Protein AF-A0A0B4H1I1-F1 (afdb_monomer)

Secondary structure (DSSP, 8-state):
-----------------------------TTTTS---PPPEEE--TT-TTSGGGG--HHHHHHHHHHTT-SEEEE-SS-EEEESS--

Solvent-accessible surface area (backbone atoms only — not comparable to full-atom values): 5707 Å² total; per-residue (Å²): 141,88,82,88,83,88,86,78,90,79,86,72,86,76,88,76,90,71,92,73,77,78,87,68,74,80,68,75,68,78,66,83,76,70,76,73,85,66,74,69,47,75,43,57,48,90,94,27,76,75,27,54,21,2,61,42,54,74,66,56,36,44,54,51,21,46,75,74,70,25,81,29,60,50,69,42,63,36,24,21,33,26,27,74,68,94,120

Structure (mmCIF, N/CA/C/O backbone):
data_AF-A0A0B4H1I1-F1
#
_entry.id   AF-A0A0B4H1I1-F1
#
loop_
_atom_site.group_PDB
_atom_site.id
_atom_site.type_symbol
_atom_site.label_atom_id
_atom_site.label_alt_id
_atom_site.label_comp_id
_atom_site.label_asym_id
_atom_site.label_entity_id
_atom_site.label_seq_id
_atom_site.pdbx_PDB_ins_code
_atom_site.Cartn_x
_atom_site.Cartn_y
_atom_site.Cartn_z
_atom_site.occupancy
_atom_site.B_iso_or_equiv
_atom_site.auth_seq_id
_atom_site.auth_comp_id
_atom_site.auth_asym_id
_atom_site.auth_atom_id
_atom_site.pdbx_PDB_model_num
ATOM 1 N N . MET A 1 1 ? 41.399 35.999 10.019 1.00 42.62 1 MET A N 1
ATOM 2 C CA . MET A 1 1 ? 40.076 35.483 9.601 1.00 42.62 1 MET A CA 1
ATOM 3 C C . MET A 1 1 ? 39.082 36.631 9.676 1.00 42.62 1 MET A C 1
ATOM 5 O O . MET A 1 1 ? 39.059 37.326 10.681 1.00 42.62 1 MET A O 1
ATOM 9 N N . LYS A 1 2 ? 38.351 36.886 8.589 1.00 43.03 2 LYS A N 1
ATOM 10 C CA . LYS A 1 2 ? 37.324 37.927 8.457 1.00 43.03 2 LYS A CA 1
ATOM 11 C C . LYS A 1 2 ? 35.981 37.203 8.399 1.00 43.03 2 LYS A C 1
ATOM 13 O O . LYS A 1 2 ? 35.887 36.257 7.623 1.00 43.03 2 LYS A O 1
ATOM 18 N N . THR A 1 3 ? 35.013 37.589 9.231 1.00 49.25 3 THR A N 1
ATOM 19 C CA . THR A 1 3 ? 33.632 37.978 8.861 1.00 49.25 3 THR A CA 1
ATOM 20 C C . THR A 1 3 ? 32.836 38.216 10.146 1.00 49.25 3 THR A C 1
ATOM 22 O O . THR A 1 3 ? 32.483 37.292 10.870 1.00 49.25 3 THR A O 1
ATOM 25 N N . THR A 1 4 ? 32.591 39.494 10.414 1.00 56.12 4 THR A N 1
ATOM 26 C CA . THR A 1 4 ? 31.578 40.006 11.336 1.00 56.12 4 THR A CA 1
ATOM 27 C C . THR A 1 4 ? 30.196 39.776 10.734 1.00 56.12 4 THR A C 1
ATOM 29 O O . THR A 1 4 ? 29.993 40.149 9.582 1.00 56.12 4 THR A O 1
ATOM 32 N N . LEU A 1 5 ? 29.237 39.288 11.522 1.00 51.31 5 LEU A N 1
ATOM 33 C CA . LEU A 1 5 ? 27.833 39.659 11.350 1.00 51.31 5 LEU A CA 1
ATOM 34 C C . LEU A 1 5 ? 27.162 39.759 12.727 1.00 51.31 5 LEU A C 1
ATOM 36 O O . LEU A 1 5 ? 27.011 38.775 13.446 1.00 51.31 5 LEU A O 1
ATOM 40 N N . VAL A 1 6 ? 26.828 40.994 13.092 1.00 56.34 6 VAL A N 1
ATOM 41 C CA . VAL A 1 6 ? 25.959 41.376 14.210 1.00 56.34 6 VAL A CA 1
ATOM 42 C C . VAL A 1 6 ? 24.532 41.444 13.664 1.00 56.34 6 VAL A C 1
ATOM 44 O O . VAL A 1 6 ? 24.377 41.870 12.524 1.00 56.34 6 VAL A O 1
ATOM 47 N N . LEU A 1 7 ? 23.540 41.077 14.484 1.00 50.91 7 LEU A N 1
ATOM 48 C CA . LEU A 1 7 ? 22.124 41.514 14.530 1.00 50.91 7 LEU A CA 1
ATOM 49 C C . LEU A 1 7 ? 21.233 40.285 14.800 1.00 50.91 7 LEU A C 1
ATOM 51 O O . LEU A 1 7 ? 21.268 39.322 14.052 1.00 50.91 7 LEU A O 1
ATOM 55 N N . GLY A 1 8 ? 20.382 40.244 15.817 1.00 52.59 8 GLY A N 1
ATOM 56 C CA . GLY A 1 8 ? 20.016 41.277 16.769 1.00 52.59 8 GLY A CA 1
ATOM 57 C C . GLY A 1 8 ? 19.126 40.668 17.849 1.00 52.59 8 GLY A C 1
ATOM 58 O O . GLY A 1 8 ? 18.246 39.855 17.568 1.00 52.59 8 GLY A O 1
ATOM 59 N N . LEU A 1 9 ? 19.385 41.071 19.091 1.00 54.12 9 LEU A N 1
ATOM 60 C CA .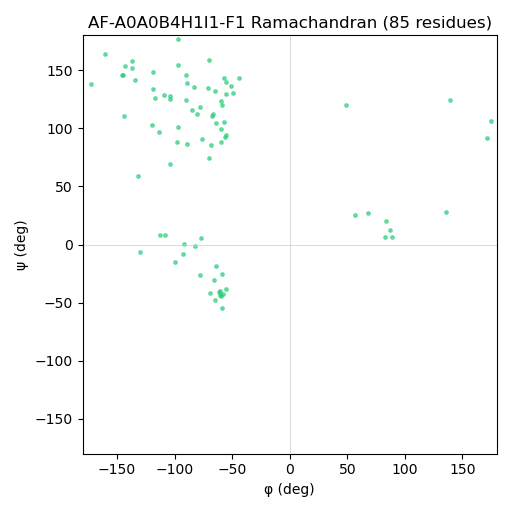 LEU A 1 9 ? 18.457 40.917 20.198 1.00 54.12 9 LEU A CA 1
ATOM 61 C C . LEU A 1 9 ? 17.257 41.827 19.926 1.00 54.12 9 LEU A C 1
ATOM 63 O O . LEU A 1 9 ? 17.372 43.045 20.039 1.00 54.12 9 LEU A O 1
ATOM 67 N N . PHE A 1 10 ? 16.102 41.240 19.636 1.00 54.03 10 PHE A N 1
ATOM 68 C CA . PHE A 1 10 ? 14.821 41.901 19.864 1.00 54.03 10 PHE A CA 1
ATOM 69 C C . PHE A 1 10 ? 14.188 41.297 21.117 1.00 54.03 10 PHE A C 1
ATOM 71 O O . PHE A 1 10 ? 13.190 40.585 21.068 1.00 54.03 10 PHE A O 1
ATOM 78 N N . THR A 1 11 ? 14.792 41.586 22.270 1.00 59.94 11 THR A N 1
ATOM 79 C CA . THR A 1 11 ? 14.114 41.551 23.572 1.00 59.94 11 THR A CA 1
ATOM 80 C C . THR A 1 11 ? 13.128 42.717 23.626 1.00 59.94 11 THR A C 1
ATOM 82 O O . THR A 1 11 ? 13.380 43.749 24.240 1.00 59.94 11 THR A O 1
ATOM 85 N N . GLY A 1 12 ? 12.019 42.569 22.903 1.00 49.38 12 GLY A N 1
ATOM 86 C CA . GLY A 1 12 ? 10.848 43.426 23.012 1.00 49.38 12 GLY A CA 1
ATOM 87 C C . GLY A 1 12 ? 9.914 42.856 24.067 1.00 49.38 12 GLY A C 1
ATOM 88 O O . GLY A 1 12 ? 9.027 42.067 23.755 1.00 49.38 12 GLY A O 1
ATOM 89 N N . SER A 1 13 ? 10.139 43.228 25.323 1.00 55.28 13 SER A N 1
ATOM 90 C CA . SER A 1 13 ? 9.209 42.970 26.417 1.00 55.28 13 SER A CA 1
ATOM 91 C C . SER A 1 13 ? 7.905 43.725 26.158 1.00 55.28 13 SER A C 1
ATOM 93 O O . SER A 1 13 ? 7.847 44.934 26.369 1.00 55.28 13 SER A O 1
ATOM 95 N N . ILE A 1 14 ? 6.848 43.027 25.741 1.00 59.22 14 ILE A N 1
ATOM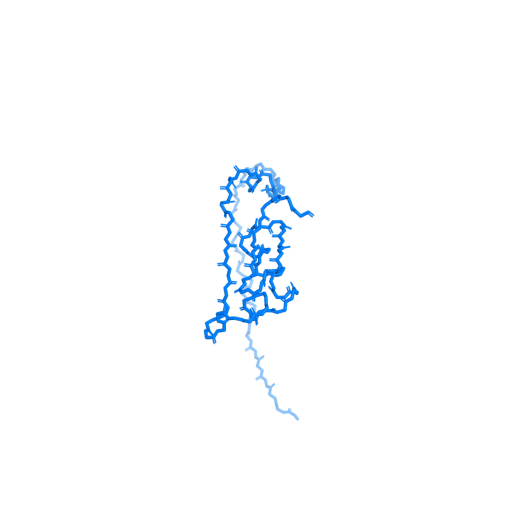 96 C CA . ILE A 1 14 ? 5.479 43.515 25.926 1.00 59.22 14 ILE A CA 1
ATOM 97 C C . ILE A 1 14 ? 4.789 42.568 26.898 1.00 59.22 14 ILE A C 1
ATOM 99 O O . ILE A 1 14 ? 4.318 41.487 26.554 1.00 59.22 14 ILE A O 1
ATOM 103 N N . LEU A 1 15 ? 4.795 43.005 28.153 1.00 50.62 15 LEU A N 1
ATOM 104 C CA . LEU A 1 15 ? 4.044 42.430 29.250 1.00 50.62 15 LEU A CA 1
ATOM 105 C C . LEU A 1 15 ? 2.580 42.866 29.087 1.00 50.62 15 LEU A C 1
ATOM 107 O O . LEU A 1 15 ? 2.186 43.927 29.564 1.00 50.62 15 LEU A O 1
ATOM 111 N N . ALA A 1 16 ? 1.783 42.071 28.377 1.00 44.16 16 ALA A N 1
ATOM 112 C CA . ALA A 1 16 ? 0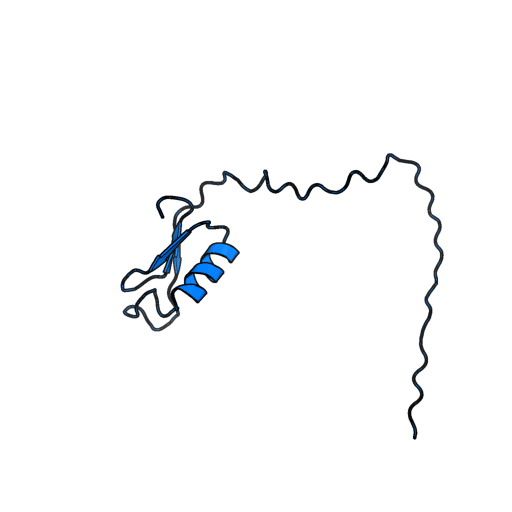.330 42.189 28.401 1.00 44.16 16 ALA A CA 1
ATOM 113 C C . ALA A 1 16 ? -0.213 41.164 29.401 1.00 44.16 16 ALA A C 1
ATOM 115 O O . ALA A 1 16 ? -0.273 39.966 29.131 1.00 44.16 16 ALA A O 1
ATOM 116 N N . ALA A 1 17 ? -0.557 41.650 30.592 1.00 49.91 17 ALA A N 1
ATOM 117 C CA . ALA A 1 17 ? -1.289 40.888 31.585 1.00 49.91 17 ALA A CA 1
ATOM 118 C C . ALA A 1 17 ? -2.706 40.608 31.064 1.00 49.91 17 ALA A C 1
ATOM 120 O O . ALA A 1 17 ? -3.520 41.522 30.958 1.00 49.91 17 ALA A O 1
ATOM 121 N N . THR A 1 18 ? -3.013 39.344 30.781 1.00 50.94 18 THR A N 1
ATOM 122 C CA . THR A 1 18 ? -4.394 38.856 30.753 1.00 50.94 18 THR A CA 1
ATOM 123 C C . THR A 1 18 ? -4.511 37.763 31.802 1.00 50.94 18 THR A C 1
ATOM 125 O O . THR A 1 18 ? -4.029 36.645 31.629 1.00 50.94 18 THR A O 1
ATOM 128 N N . THR A 1 19 ? -5.105 38.114 32.936 1.00 49.75 19 THR A N 1
ATOM 129 C CA . THR A 1 19 ? -5.621 37.158 33.911 1.00 49.75 19 THR A CA 1
ATOM 130 C C . THR A 1 19 ? -6.668 36.287 33.226 1.00 49.75 19 THR A C 1
ATOM 132 O O . THR A 1 1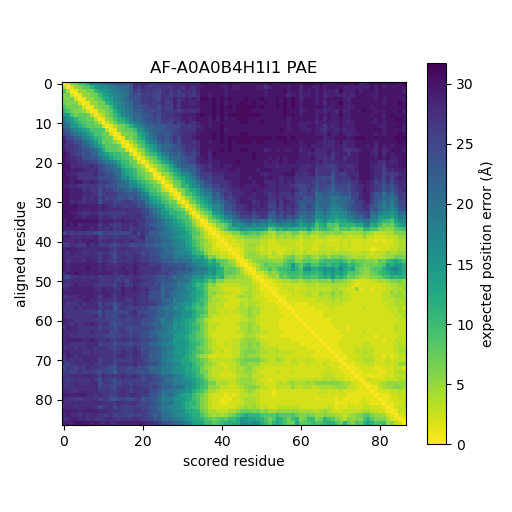9 ? -7.664 36.810 32.731 1.00 49.75 19 THR A O 1
ATOM 135 N N . GLY A 1 20 ? -6.451 34.979 33.196 1.00 41.59 20 GLY A N 1
ATOM 136 C CA . GLY A 1 20 ? -7.408 34.038 32.630 1.00 41.59 20 GLY A CA 1
ATOM 137 C C . GLY A 1 20 ? -6.792 32.656 32.554 1.00 41.59 20 GLY A C 1
ATOM 138 O O . GLY A 1 20 ? -6.087 32.370 31.603 1.00 41.59 20 GLY A O 1
ATOM 139 N N . GLU A 1 21 ? -7.016 31.886 33.618 1.00 45.03 21 GLU A N 1
ATOM 140 C CA . GLU A 1 21 ? -7.141 30.424 33.668 1.00 45.03 21 GLU A CA 1
ATOM 141 C C . GLU A 1 21 ? -6.057 29.591 32.961 1.00 45.03 21 GLU A C 1
ATOM 143 O O . GLU A 1 21 ? -5.823 29.672 31.761 1.00 45.03 21 GLU A O 1
ATOM 148 N N . GLY A 1 22 ? -5.379 28.763 33.763 1.00 41.66 22 GLY A N 1
ATOM 149 C CA . GLY A 1 22 ? -4.166 28.045 33.398 1.00 41.66 22 GLY A CA 1
ATOM 150 C C . GLY A 1 22 ? -4.201 27.396 32.019 1.00 41.66 22 GLY A C 1
ATOM 151 O O . GLY A 1 22 ? -5.212 26.846 31.586 1.00 41.66 22 GLY A O 1
ATOM 152 N N . VAL A 1 23 ? -3.046 27.431 31.356 1.00 45.75 23 VAL A N 1
ATOM 153 C CA . VAL A 1 23 ? -2.798 26.736 30.097 1.00 45.75 23 VAL A CA 1
ATOM 154 C C . VAL A 1 23 ? -3.005 25.242 30.345 1.00 45.75 23 VAL A C 1
ATOM 156 O O . VAL A 1 23 ? -2.086 24.515 30.720 1.00 45.75 23 VAL A O 1
ATOM 159 N N . LYS A 1 24 ? -4.242 24.766 30.184 1.00 48.00 24 LYS A N 1
ATOM 160 C CA . LYS A 1 24 ? -4.501 23.349 29.993 1.00 48.00 24 LYS A CA 1
ATOM 161 C C . LYS A 1 24 ? -3.715 23.013 28.729 1.00 48.00 24 LYS A C 1
ATOM 163 O O . LYS A 1 24 ? -3.914 23.702 27.723 1.00 48.00 24 LYS A O 1
ATOM 168 N N . PRO A 1 25 ? -2.786 22.042 28.760 1.00 47.44 25 PRO A N 1
ATOM 169 C CA . PRO A 1 25 ? -2.127 21.623 27.538 1.00 47.44 25 PRO A CA 1
ATOM 170 C C . PRO A 1 25 ? -3.231 21.368 26.520 1.00 47.44 25 PRO A C 1
ATOM 172 O O . PRO A 1 25 ? -4.230 20.719 26.855 1.00 47.44 25 PRO A O 1
ATOM 175 N N . ALA A 1 26 ? -3.080 21.940 25.322 1.00 53.12 26 ALA A N 1
ATOM 176 C CA . ALA A 1 26 ? -3.850 21.529 24.168 1.00 53.12 26 ALA A CA 1
ATOM 177 C C . ALA A 1 26 ? -3.581 20.033 24.040 1.00 53.12 26 ALA A C 1
ATOM 179 O O . ALA A 1 26 ? -2.563 19.595 23.503 1.00 53.12 26 ALA A O 1
ATOM 180 N N . THR A 1 27 ? -4.454 19.251 24.667 1.00 49.56 27 THR A N 1
ATOM 181 C CA . THR A 1 27 ? -4.595 17.837 24.419 1.00 49.56 27 THR A CA 1
ATOM 182 C C . THR A 1 27 ? -4.884 17.852 22.942 1.00 49.56 27 THR A C 1
ATOM 184 O O . THR A 1 27 ? -5.904 18.379 22.509 1.00 49.56 27 THR A O 1
ATOM 187 N N . LYS A 1 28 ? -3.868 17.468 22.170 1.00 47.16 28 LYS A N 1
ATOM 188 C CA . LYS A 1 28 ? -3.979 17.215 20.749 1.00 47.16 28 LYS A CA 1
ATOM 189 C C . LYS A 1 28 ? -5.081 16.182 20.686 1.00 47.16 28 LYS A C 1
ATOM 191 O O . LYS A 1 28 ? -4.834 15.021 21.015 1.00 47.16 28 LYS A O 1
ATOM 196 N N . ASP A 1 29 ? -6.301 16.664 20.477 1.00 45.72 29 ASP A N 1
ATOM 197 C CA . ASP A 1 29 ? -7.512 15.877 20.558 1.00 45.72 29 ASP A CA 1
ATOM 198 C C . ASP A 1 29 ? -7.430 14.921 19.377 1.00 45.72 29 ASP A C 1
ATOM 200 O O . ASP A 1 29 ? -7.819 15.207 18.251 1.00 45.72 29 ASP A O 1
ATOM 204 N N . SER A 1 30 ? -6.750 13.808 19.631 1.00 48.38 30 SER A N 1
ATOM 205 C CA . SER A 1 30 ? -6.526 12.726 18.684 1.00 48.38 30 SER A CA 1
ATOM 206 C C . SER A 1 30 ? -7.802 11.888 18.562 1.00 48.38 30 SER A C 1
ATOM 208 O O . SER A 1 30 ? -7.812 10.865 17.887 1.00 48.38 30 SER A O 1
ATOM 210 N N . SER A 1 31 ? -8.886 12.334 19.205 1.00 48.03 31 SER A N 1
ATOM 211 C CA . SER A 1 31 ? -10.175 11.665 19.274 1.00 48.03 31 SER A CA 1
ATOM 212 C C . SER A 1 31 ? -11.180 12.244 18.273 1.00 48.03 31 SER A C 1
ATOM 214 O O . SER A 1 31 ? -12.158 11.573 17.963 1.00 48.03 31 SER A O 1
ATOM 216 N N . ALA A 1 32 ? -10.935 13.427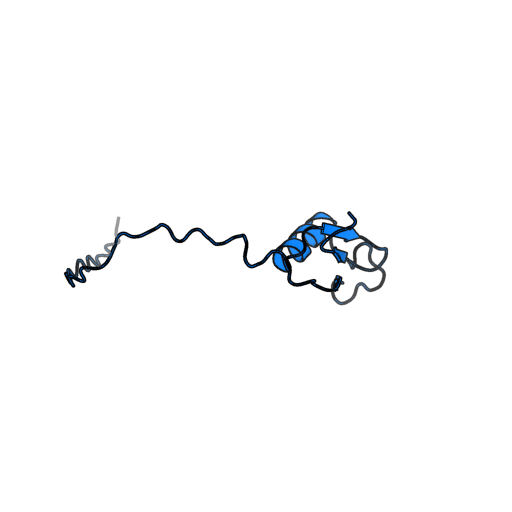 17.694 1.00 46.09 32 ALA A N 1
ATOM 217 C CA . ALA A 1 32 ? -11.855 14.061 16.740 1.00 46.09 32 ALA A CA 1
ATOM 218 C C . ALA A 1 32 ? -11.602 13.730 15.252 1.00 46.09 32 ALA A C 1
ATOM 220 O O . ALA A 1 32 ? -12.338 14.210 14.394 1.00 46.09 32 ALA A O 1
ATOM 221 N N . LEU A 1 33 ? -10.598 12.903 14.925 1.00 47.56 33 LEU A N 1
ATOM 222 C CA . LEU A 1 33 ? -10.425 12.338 13.572 1.00 47.56 33 LEU A CA 1
ATOM 223 C C . LEU A 1 33 ? -10.744 10.835 13.509 1.00 47.56 33 LEU A C 1
ATOM 225 O O . LEU A 1 33 ? -10.498 10.185 12.502 1.00 47.56 33 LEU A O 1
ATOM 229 N N . SER A 1 34 ? -11.282 10.262 14.585 1.00 48.94 34 SER A N 1
ATOM 230 C CA . SER A 1 34 ? -11.717 8.867 14.613 1.00 48.94 34 SER A CA 1
ATOM 231 C C . SER A 1 34 ? -13.222 8.818 14.371 1.00 48.94 34 SER A C 1
ATOM 233 O O . SER A 1 34 ? -13.975 8.868 15.336 1.00 48.94 34 SER A O 1
ATOM 235 N N . SER A 1 35 ? -13.651 8.758 13.103 1.00 54.09 35 SER A N 1
ATOM 236 C CA .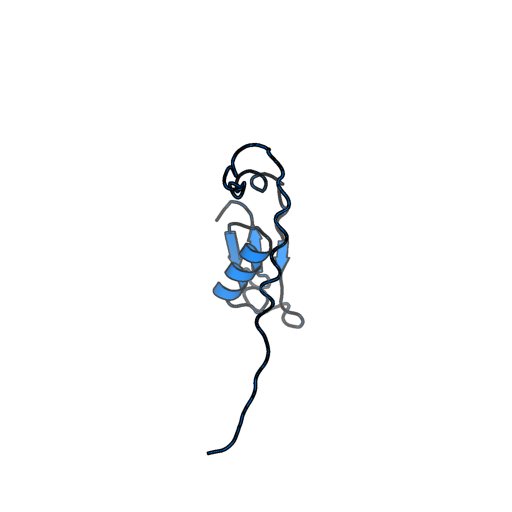 SER A 1 35 ? -14.996 8.327 12.626 1.00 54.09 35 SER A CA 1
ATOM 237 C C . SER A 1 35 ? -15.617 9.207 11.535 1.00 54.09 35 SER A C 1
ATOM 239 O O . SER A 1 35 ? -16.838 9.227 11.393 1.00 54.09 35 SER A O 1
ATOM 241 N N . VAL A 1 36 ? -14.832 9.893 10.700 1.00 53.91 36 VAL A N 1
ATOM 242 C CA . VAL A 1 36 ? -15.353 10.156 9.349 1.00 53.91 36 VAL A CA 1
ATOM 243 C C . VAL A 1 36 ? -15.107 8.868 8.568 1.00 53.91 36 VAL A C 1
ATOM 245 O O . VAL A 1 36 ? -13.941 8.517 8.383 1.00 53.91 36 VAL A O 1
ATOM 248 N N . PRO A 1 37 ? -16.145 8.114 8.157 1.00 55.66 37 PRO A N 1
ATOM 249 C CA . PRO A 1 37 ? -15.947 6.991 7.256 1.00 55.66 37 PRO A CA 1
ATOM 250 C C . PRO A 1 37 ? -15.333 7.531 5.963 1.00 55.66 37 PRO A C 1
ATOM 252 O O . PRO A 1 37 ? -16.009 8.126 5.127 1.00 55.66 37 PRO A O 1
ATOM 255 N N . GLN A 1 38 ? -14.017 7.383 5.838 1.00 67.94 38 GLN A N 1
ATOM 256 C CA . GLN A 1 38 ? -13.314 7.663 4.600 1.00 67.94 38 GLN A CA 1
ATOM 257 C C . GLN A 1 38 ? -13.551 6.476 3.672 1.00 67.94 38 GLN A C 1
ATOM 259 O O . GLN A 1 38 ? -13.196 5.341 4.003 1.00 67.94 38 GLN A O 1
ATOM 264 N N . ASN A 1 39 ? -14.183 6.739 2.527 1.00 85.50 39 ASN A N 1
ATOM 265 C CA . ASN A 1 39 ? -14.313 5.741 1.473 1.00 85.50 39 ASN A CA 1
ATOM 266 C C . ASN A 1 39 ? -12.921 5.259 1.056 1.00 85.50 39 ASN A C 1
ATOM 268 O O . ASN A 1 39 ? -12.007 6.076 1.001 1.00 85.50 39 ASN A O 1
ATOM 272 N N . PRO A 1 40 ? -12.750 3.969 0.739 1.00 85.94 40 PRO A N 1
ATOM 273 C CA . PRO A 1 40 ? -11.476 3.473 0.244 1.00 85.94 40 PRO A CA 1
ATOM 274 C C . PRO A 1 40 ? -11.042 4.264 -0.993 1.00 85.94 40 PRO A C 1
ATOM 276 O O . PRO A 1 40 ? -11.868 4.588 -1.850 1.00 85.94 40 PRO A O 1
ATOM 279 N N . ILE A 1 41 ? -9.747 4.561 -1.084 1.00 90.25 41 ILE A N 1
ATOM 280 C CA . ILE A 1 41 ? -9.156 5.225 -2.252 1.00 90.25 41 ILE A CA 1
ATOM 281 C C . ILE A 1 41 ? -8.099 4.338 -2.892 1.00 90.25 41 ILE A C 1
ATOM 283 O O . ILE A 1 41 ? -7.403 3.580 -2.215 1.00 90.25 41 ILE A O 1
ATOM 287 N N . ASN A 1 42 ? -7.967 4.469 -4.207 1.00 90.25 42 ASN A N 1
ATOM 288 C CA . ASN A 1 42 ? -6.999 3.751 -5.023 1.00 90.25 42 ASN A CA 1
ATOM 289 C C . ASN A 1 42 ? -6.058 4.785 -5.642 1.00 90.25 42 ASN A C 1
ATOM 291 O O . ASN A 1 42 ? -6.505 5.739 -6.279 1.00 90.25 42 ASN A O 1
ATOM 295 N N . ILE A 1 43 ? -4.758 4.603 -5.449 1.00 88.94 43 ILE A N 1
ATOM 296 C CA . ILE A 1 43 ? -3.723 5.521 -5.911 1.00 88.94 43 ILE A CA 1
ATOM 297 C C . ILE A 1 43 ? -2.826 4.763 -6.886 1.00 88.94 43 ILE A C 1
ATOM 299 O O . ILE A 1 43 ? -2.411 3.636 -6.616 1.00 88.94 43 ILE A O 1
ATOM 303 N N . ALA A 1 44 ? -2.516 5.388 -8.017 1.00 88.31 44 ALA A N 1
ATOM 304 C CA . ALA A 1 44 ? -1.513 4.908 -8.955 1.00 88.31 44 ALA A CA 1
ATOM 305 C C . ALA A 1 44 ? -0.614 6.070 -9.381 1.00 88.31 44 ALA A C 1
ATOM 307 O O . ALA A 1 44 ? -1.076 7.198 -9.566 1.00 88.31 44 ALA A O 1
ATOM 308 N N . ALA A 1 45 ? 0.674 5.791 -9.522 1.00 81.50 45 ALA A N 1
ATOM 309 C CA . ALA A 1 45 ? 1.638 6.677 -10.129 1.00 81.50 45 ALA A CA 1
ATOM 310 C C . ALA A 1 45 ? 1.274 6.865 -11.606 1.00 81.50 45 ALA A C 1
ATOM 312 O O . ALA A 1 45 ? 1.001 5.912 -12.346 1.00 81.50 45 ALA A O 1
ATOM 313 N N . SER A 1 46 ? 1.262 8.123 -12.039 1.00 75.06 46 SER A N 1
ATOM 314 C CA . SER A 1 46 ? 0.964 8.488 -13.418 1.00 75.06 46 SER A CA 1
ATOM 315 C C . SER A 1 46 ? 1.891 7.752 -14.388 1.00 75.06 46 SER A C 1
ATOM 317 O O . SER A 1 46 ? 3.109 7.778 -14.234 1.00 75.06 46 SER A O 1
ATOM 319 N N . GLY A 1 47 ? 1.310 7.112 -15.406 1.00 68.44 47 GLY A N 1
ATOM 320 C CA . GLY A 1 47 ? 2.059 6.411 -16.453 1.00 68.44 47 GLY A CA 1
ATOM 321 C C . GLY A 1 47 ? 2.382 4.942 -16.168 1.00 68.44 47 GLY A C 1
ATOM 322 O O . GLY A 1 47 ? 3.085 4.337 -16.969 1.00 68.44 47 GLY A O 1
ATOM 323 N N . SER A 1 48 ? 1.869 4.357 -15.079 1.00 67.94 48 SER A N 1
ATOM 324 C CA . SER A 1 48 ? 2.081 2.936 -14.750 1.00 67.94 48 SER A CA 1
ATOM 325 C C . SER A 1 48 ? 0.783 2.191 -14.374 1.00 67.94 48 SER A C 1
ATOM 327 O O . SER A 1 48 ? 0.684 1.663 -13.267 1.00 67.94 48 SER A O 1
ATOM 329 N N . PRO A 1 49 ? -0.229 2.133 -15.269 1.00 64.50 49 PRO A N 1
ATOM 330 C CA . PRO A 1 49 ? -1.528 1.508 -14.978 1.00 64.50 49 PRO A CA 1
ATOM 331 C C . PRO A 1 49 ? -1.456 -0.009 -14.711 1.00 64.50 49 PRO A C 1
ATOM 333 O O . PRO A 1 49 ? -2.365 -0.565 -14.100 1.00 64.50 49 PRO A O 1
ATOM 336 N N . ASP A 1 50 ? -0.367 -0.665 -15.115 1.00 75.19 50 ASP A N 1
ATOM 337 C CA . ASP A 1 50 ? -0.141 -2.107 -14.938 1.00 75.19 50 ASP A CA 1
ATOM 338 C C . ASP A 1 50 ? 1.005 -2.423 -13.962 1.00 75.19 50 ASP A C 1
ATOM 340 O O . ASP A 1 50 ? 1.442 -3.570 -13.853 1.00 75.19 50 ASP A O 1
ATOM 344 N N . ALA A 1 51 ? 1.545 -1.413 -13.271 1.00 83.06 51 ALA A N 1
ATOM 345 C CA . ALA A 1 51 ? 2.598 -1.647 -12.295 1.00 83.06 51 ALA A CA 1
ATOM 346 C C . ALA A 1 51 ? 2.009 -2.064 -10.949 1.00 83.06 51 ALA A C 1
ATOM 348 O O . ALA A 1 51 ? 1.087 -1.433 -10.424 1.00 83.06 51 ALA A O 1
ATOM 349 N N . TRP A 1 52 ? 2.624 -3.088 -10.355 1.00 86.38 52 TRP A N 1
ATOM 350 C CA . TRP A 1 52 ? 2.271 -3.573 -9.028 1.00 86.38 52 TRP A CA 1
ATOM 351 C C . TRP A 1 52 ? 2.228 -2.425 -8.011 1.00 86.38 52 TRP A C 1
ATOM 353 O O . TRP A 1 52 ? 3.084 -1.540 -8.016 1.00 86.38 52 TRP A O 1
ATOM 363 N N . CYS A 1 53 ? 1.194 -2.423 -7.169 1.00 89.94 53 CYS A N 1
ATOM 364 C CA . CYS A 1 53 ? 0.880 -1.357 -6.218 1.00 89.94 53 CYS A CA 1
ATOM 365 C C . CYS A 1 53 ? 0.701 0.039 -6.848 1.00 89.94 53 CYS A C 1
ATOM 367 O O . CYS A 1 53 ? 0.918 1.058 -6.195 1.00 89.94 53 CYS A O 1
ATOM 369 N N . GLY A 1 54 ? 0.323 0.105 -8.127 1.00 88.62 54 GLY A N 1
ATOM 370 C CA . GLY A 1 54 ? 0.200 1.360 -8.863 1.00 88.62 54 GLY A CA 1
ATOM 371 C C . GLY A 1 54 ? 1.543 2.034 -9.106 1.00 88.62 54 GLY A C 1
ATOM 372 O O . GLY A 1 54 ? 1.595 3.251 -9.190 1.00 88.62 54 GLY A O 1
ATOM 373 N N . GLY A 1 55 ? 2.637 1.274 -9.174 1.00 89.19 55 GLY A N 1
ATOM 374 C CA . GLY A 1 55 ? 3.980 1.814 -9.398 1.00 89.19 55 GLY A CA 1
ATOM 375 C C . GLY A 1 55 ? 4.674 2.349 -8.144 1.00 89.19 55 GLY A C 1
ATOM 376 O O . GLY A 1 55 ? 5.763 2.903 -8.259 1.00 89.19 55 GLY A O 1
ATOM 377 N N . PHE A 1 56 ? 4.082 2.164 -6.962 1.00 88.81 56 PHE A N 1
ATOM 378 C CA . PHE A 1 56 ? 4.712 2.457 -5.673 1.00 88.81 56 PHE A CA 1
ATOM 379 C C . PHE A 1 56 ? 5.314 1.192 -5.052 1.00 88.81 56 PHE A C 1
ATOM 381 O O . PHE A 1 56 ? 4.847 0.076 -5.276 1.00 88.81 56 PHE A O 1
ATOM 388 N N . SER A 1 57 ? 6.321 1.345 -4.199 1.00 90.25 57 SER A N 1
ATOM 389 C CA . SER A 1 57 ? 6.668 0.293 -3.243 1.00 90.25 57 SER A CA 1
ATOM 390 C C . SER A 1 57 ? 5.585 0.161 -2.163 1.00 90.25 57 SER A C 1
ATOM 392 O O . SER A 1 57 ? 4.842 1.103 -1.877 1.00 90.25 57 SER A O 1
ATOM 394 N N . ALA A 1 58 ? 5.522 -0.996 -1.496 1.00 88.62 58 ALA A N 1
ATOM 395 C CA . ALA A 1 58 ? 4.609 -1.198 -0.365 1.00 88.62 58 ALA A CA 1
ATOM 396 C C . ALA A 1 58 ? 4.808 -0.137 0.734 1.00 88.62 58 ALA A C 1
ATOM 398 O O . ALA A 1 58 ? 3.847 0.379 1.299 1.00 88.62 58 ALA A O 1
ATOM 399 N N . TYR A 1 59 ? 6.062 0.246 0.987 1.00 90.25 59 TYR A N 1
ATOM 400 C CA . TYR A 1 59 ? 6.388 1.286 1.953 1.00 90.25 59 TYR A CA 1
ATOM 401 C C . TYR A 1 59 ? 5.851 2.659 1.528 1.00 90.25 59 TYR A C 1
ATOM 403 O O . TYR A 1 59 ? 5.187 3.321 2.322 1.00 90.25 59 TYR A O 1
ATOM 411 N N . GLU A 1 60 ? 6.068 3.070 0.277 1.00 91.81 60 GLU A N 1
ATOM 412 C CA . GLU A 1 60 ? 5.533 4.337 -0.243 1.00 91.81 60 GLU A CA 1
ATOM 413 C C . GLU A 1 60 ? 4.006 4.367 -0.195 1.00 91.81 60 GLU A C 1
ATOM 415 O O . GLU A 1 60 ? 3.429 5.372 0.216 1.00 91.81 60 GLU A O 1
ATOM 420 N N . CYS A 1 61 ? 3.354 3.248 -0.522 1.00 90.62 61 CYS A N 1
ATOM 421 C CA . CYS A 1 61 ? 1.910 3.101 -0.386 1.00 90.62 61 CYS A CA 1
ATOM 422 C C . CYS A 1 61 ? 1.452 3.300 1.070 1.00 90.62 61 CYS A C 1
ATOM 424 O O . CYS A 1 61 ? 0.525 4.065 1.325 1.00 90.62 61 CYS A O 1
ATOM 426 N N . SER A 1 62 ? 2.153 2.705 2.042 1.00 89.38 62 SER A N 1
ATOM 427 C CA . SER A 1 62 ? 1.850 2.872 3.471 1.00 89.38 62 SER A CA 1
ATOM 428 C C . SER A 1 62 ? 1.946 4.325 3.943 1.00 89.38 62 SER A C 1
ATOM 430 O O . SER A 1 62 ? 1.060 4.817 4.642 1.00 89.38 62 SER A O 1
ATOM 432 N N . VAL A 1 63 ? 2.993 5.034 3.511 1.00 92.31 63 VAL A N 1
ATOM 433 C CA . VAL A 1 63 ? 3.238 6.431 3.883 1.00 92.31 63 VAL A CA 1
ATOM 434 C C . VAL A 1 63 ? 2.194 7.337 3.238 1.00 92.31 63 VAL A C 1
ATOM 436 O O . VAL A 1 63 ? 1.662 8.228 3.898 1.00 92.31 63 VAL A O 1
ATOM 439 N N . LEU A 1 64 ? 1.859 7.092 1.967 1.00 90.94 64 LEU A N 1
ATOM 440 C CA . LEU A 1 64 ? 0.793 7.805 1.267 1.00 90.94 64 LEU A CA 1
ATOM 441 C C . LEU A 1 64 ? -0.544 7.621 1.983 1.00 90.94 64 LEU A C 1
ATOM 443 O O . LEU A 1 64 ? -1.165 8.612 2.360 1.00 90.94 64 LEU A O 1
ATOM 447 N N . CYS A 1 65 ? -0.964 6.380 2.229 1.00 90.69 65 CYS A N 1
ATOM 448 C CA . CYS A 1 65 ? -2.224 6.093 2.908 1.00 90.69 65 CYS A CA 1
ATOM 449 C C . CYS A 1 65 ? -2.287 6.730 4.305 1.00 90.69 65 CYS A C 1
ATOM 451 O O . CYS A 1 65 ? -3.294 7.359 4.634 1.00 90.69 65 CYS A O 1
ATOM 453 N N . GLY A 1 66 ? -1.195 6.669 5.076 1.00 89.75 66 GLY A N 1
ATOM 454 C CA . GLY A 1 66 ? -1.095 7.331 6.379 1.00 89.75 66 GLY A CA 1
ATOM 455 C C . GLY A 1 66 ? -1.227 8.856 6.296 1.00 89.75 66 GLY A C 1
ATOM 456 O O . GLY A 1 66 ? -1.942 9.455 7.097 1.00 89.75 66 GLY A O 1
ATOM 457 N N . ASN A 1 67 ? -0.621 9.491 5.287 1.00 89.56 67 ASN A N 1
ATOM 458 C CA . ASN A 1 67 ? -0.760 10.934 5.051 1.00 89.56 67 ASN A CA 1
ATOM 459 C C . ASN A 1 67 ? -2.192 11.342 4.670 1.00 89.56 67 ASN A C 1
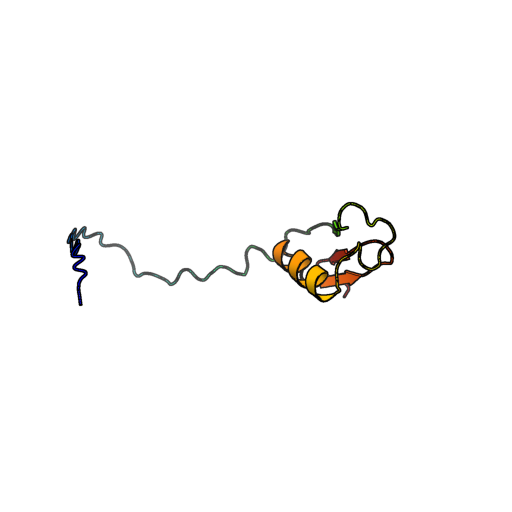ATOM 461 O O . ASN A 1 67 ? -2.619 12.448 4.997 1.00 89.56 67 ASN A O 1
ATOM 465 N N . TYR A 1 68 ? -2.942 10.458 4.006 1.00 87.38 68 TYR A N 1
ATOM 466 C CA . TYR A 1 68 ? -4.362 10.661 3.699 1.00 87.38 68 TYR A CA 1
ATOM 467 C C . TYR A 1 68 ? -5.307 10.312 4.864 1.00 87.38 68 TYR A C 1
ATOM 469 O O . TYR A 1 68 ? -6.522 10.476 4.727 1.00 87.38 68 TYR A O 1
ATOM 477 N N . GLY A 1 69 ? -4.780 9.849 6.002 1.00 87.88 69 GLY A N 1
ATOM 478 C CA . GLY A 1 69 ? -5.566 9.505 7.190 1.00 87.88 69 GLY A CA 1
ATOM 479 C C . GLY A 1 69 ? -6.110 8.073 7.219 1.00 87.88 69 GLY A C 1
ATOM 480 O O . GLY A 1 69 ? -6.951 7.766 8.059 1.00 87.88 69 GLY A O 1
ATOM 481 N N . TYR A 1 70 ? -5.639 7.184 6.340 1.00 88.81 70 TYR A N 1
ATOM 482 C CA . TYR A 1 70 ? -6.011 5.768 6.366 1.00 88.81 70 TYR A CA 1
ATOM 483 C C . TYR A 1 70 ? -5.069 4.971 7.263 1.00 88.81 70 TYR A C 1
ATOM 485 O O . TYR A 1 70 ? -3.851 5.147 7.228 1.00 88.81 70 TYR A O 1
ATOM 493 N N . LEU A 1 71 ? -5.641 4.049 8.036 1.00 86.88 71 LEU A N 1
ATOM 494 C CA . LEU A 1 71 ? -4.892 3.185 8.949 1.00 86.88 71 LEU A CA 1
ATOM 495 C C . LEU A 1 71 ? -4.177 2.031 8.242 1.00 86.88 71 LEU A C 1
ATOM 497 O O . LEU A 1 71 ? -3.180 1.523 8.752 1.00 86.88 71 LEU A O 1
ATOM 501 N N . CYS A 1 72 ? -4.686 1.609 7.087 1.00 88.38 72 CYS A N 1
ATOM 502 C CA . CYS A 1 72 ? -4.230 0.414 6.403 1.00 88.38 72 CYS A CA 1
ATOM 503 C C . CYS A 1 72 ? -4.082 0.612 4.900 1.00 88.38 72 CYS A C 1
ATOM 505 O O . CYS A 1 72 ? -4.687 1.497 4.289 1.00 88.38 72 CYS A O 1
ATOM 507 N N . TYR A 1 73 ? -3.263 -0.255 4.308 1.00 90.56 73 TYR A N 1
ATOM 508 C CA . TYR A 1 73 ? -3.029 -0.284 2.877 1.00 90.56 73 TYR A CA 1
ATOM 509 C C . TYR A 1 73 ? -2.878 -1.718 2.370 1.00 90.56 73 TYR A C 1
ATOM 511 O O . TYR A 1 73 ? -2.443 -2.603 3.106 1.00 90.56 73 TYR A O 1
ATOM 519 N N . TYR A 1 74 ? -3.194 -1.939 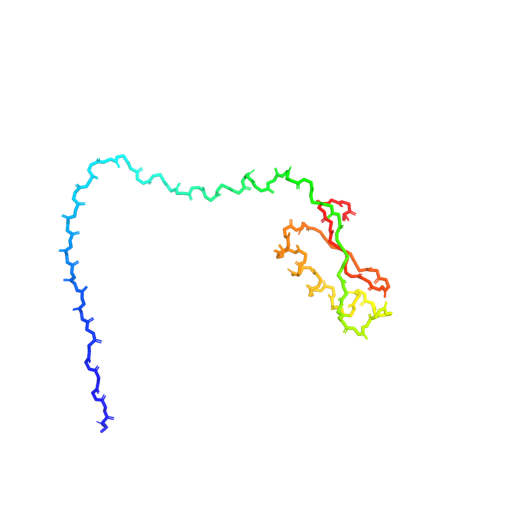1.097 1.00 91.19 74 TYR A N 1
ATOM 520 C CA . TYR A 1 74 ? -2.815 -3.157 0.386 1.00 91.19 74 TYR A CA 1
ATOM 521 C C . TYR A 1 74 ? -2.503 -2.864 -1.080 1.00 91.19 74 TYR A C 1
ATOM 523 O O . TYR A 1 74 ? -3.120 -2.014 -1.729 1.00 91.19 74 TYR A O 1
ATOM 531 N N . CYS A 1 75 ? -1.538 -3.603 -1.615 1.00 90.88 75 CYS A N 1
ATOM 532 C CA . CYS A 1 75 ? -1.135 -3.496 -3.007 1.00 90.88 75 CYS A CA 1
ATOM 533 C C . CYS A 1 75 ? -1.945 -4.464 -3.871 1.00 90.88 75 CYS A C 1
ATOM 535 O O . CYS A 1 75 ? -1.944 -5.673 -3.643 1.00 90.88 75 CYS A O 1
ATOM 537 N N . SER A 1 76 ? -2.609 -3.933 -4.893 1.00 89.44 76 SER A N 1
ATOM 538 C CA . SER A 1 76 ? -3.158 -4.713 -6.003 1.00 89.44 76 SER A CA 1
ATOM 539 C C . SER A 1 76 ? -2.200 -4.693 -7.196 1.00 89.44 76 SER A C 1
ATOM 541 O O . SER A 1 76 ? -1.174 -4.015 -7.175 1.00 89.44 76 SER A O 1
ATOM 543 N N . ALA A 1 77 ? -2.546 -5.413 -8.266 1.00 87.12 77 ALA A N 1
ATOM 544 C CA . ALA A 1 77 ? -1.747 -5.450 -9.493 1.00 87.12 77 ALA A CA 1
ATOM 545 C C . ALA A 1 77 ? -1.542 -4.068 -10.144 1.00 87.12 77 ALA A C 1
ATOM 547 O O . ALA A 1 77 ? -0.534 -3.878 -10.809 1.00 87.12 77 ALA A O 1
ATOM 548 N N . SER A 1 78 ? -2.451 -3.119 -9.902 1.00 89.06 78 SER A N 1
ATOM 549 C CA . SER A 1 78 ? -2.461 -1.806 -10.564 1.00 89.06 78 SER A CA 1
ATOM 550 C C . SER A 1 78 ? -2.587 -0.619 -9.610 1.00 89.06 78 SER A C 1
ATOM 552 O O . SER A 1 78 ? -2.523 0.523 -10.051 1.00 89.06 78 SER A O 1
ATOM 554 N N . TYR A 1 79 ? -2.804 -0.857 -8.311 1.00 89.94 79 TYR A N 1
ATOM 555 C CA . TYR A 1 79 ? -3.150 0.211 -7.370 1.00 89.94 79 TYR A CA 1
ATOM 556 C C . TYR A 1 79 ? -2.575 -0.017 -5.977 1.00 89.94 79 TYR A C 1
ATOM 558 O O . TYR A 1 79 ? -2.515 -1.145 -5.485 1.00 89.94 79 TYR A O 1
ATOM 566 N N . CYS A 1 80 ? -2.222 1.088 -5.333 1.00 92.06 80 CYS A N 1
ATOM 567 C CA . CYS A 1 80 ? -2.100 1.216 -3.893 1.00 92.06 80 CYS A CA 1
ATOM 568 C C . CYS A 1 80 ? -3.491 1.527 -3.325 1.00 92.06 80 CYS A C 1
ATOM 570 O O . CYS A 1 80 ? -4.075 2.558 -3.656 1.00 92.06 80 CYS A O 1
ATOM 572 N N . ASN A 1 81 ? -4.050 0.636 -2.510 1.00 91.75 81 ASN A N 1
ATOM 573 C CA . ASN A 1 81 ? -5.386 0.812 -1.945 1.00 91.75 81 ASN A CA 1
ATOM 574 C C . ASN A 1 81 ? -5.271 1.223 -0.483 1.00 91.75 81 ASN A C 1
ATOM 576 O O . ASN A 1 81 ? -4.658 0.497 0.296 1.00 91.75 81 ASN A O 1
ATOM 580 N N . CYS A 1 82 ? -5.891 2.339 -0.112 1.00 92.12 82 CYS A N 1
ATOM 581 C CA . CYS A 1 82 ? -5.929 2.832 1.258 1.00 92.12 82 CYS A CA 1
ATOM 582 C C . CYS A 1 82 ? -7.298 2.554 1.877 1.00 92.12 82 CYS A C 1
ATOM 584 O O . CYS A 1 82 ? -8.330 2.915 1.305 1.00 92.12 82 CYS A O 1
ATOM 586 N N . VAL A 1 83 ? -7.307 1.918 3.048 1.00 89.56 83 VAL A N 1
ATOM 587 C C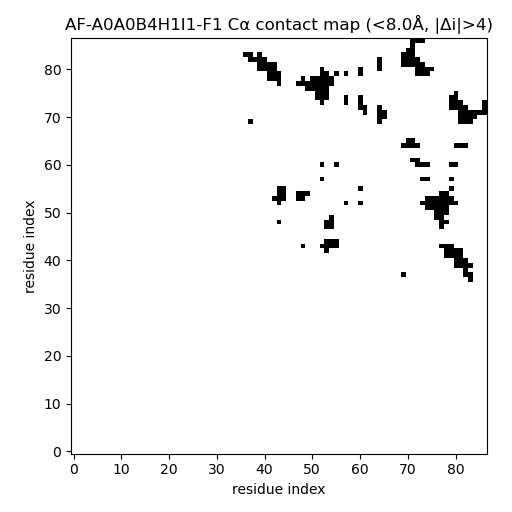A . VAL A 1 83 ? -8.522 1.514 3.767 1.00 89.56 83 VAL A CA 1
ATOM 588 C C . VAL A 1 83 ? -8.398 1.816 5.255 1.00 89.56 83 VAL A C 1
ATOM 590 O O . VAL A 1 83 ? -7.304 1.854 5.809 1.00 89.56 83 VAL A O 1
ATOM 593 N N . ASN A 1 84 ? -9.529 2.047 5.918 1.00 84.50 84 ASN A N 1
ATOM 594 C CA . ASN A 1 84 ? -9.555 2.315 7.360 1.00 84.50 84 ASN A CA 1
ATOM 595 C C . ASN A 1 84 ? -9.770 1.052 8.215 1.00 84.50 84 ASN A C 1
ATOM 597 O O . ASN A 1 84 ? -9.662 1.107 9.435 1.00 84.50 84 ASN A O 1
ATOM 601 N N . SER A 1 85 ? -10.075 -0.087 7.590 1.00 78.56 85 SER A N 1
ATOM 602 C CA . SER A 1 85 ? -10.272 -1.387 8.241 1.00 78.56 85 SER A CA 1
ATOM 603 C C . SER A 1 85 ? -10.127 -2.527 7.223 1.00 78.56 85 SER A C 1
ATOM 605 O O . SER A 1 85 ? -10.171 -2.283 6.016 1.00 78.56 85 SER A O 1
ATOM 607 N N . GLY A 1 86 ? -9.954 -3.768 7.694 1.00 70.81 86 GLY A N 1
ATOM 608 C CA . GLY A 1 86 ? -9.889 -4.954 6.822 1.00 70.81 86 GLY A CA 1
ATOM 609 C C . GLY A 1 86 ? -8.514 -5.248 6.209 1.00 70.81 86 GLY A C 1
ATOM 610 O O . GLY A 1 86 ? -8.431 -5.946 5.201 1.00 70.81 86 GLY A O 1
ATOM 611 N N . CYS A 1 87 ? -7.466 -4.695 6.813 1.00 69.94 87 CYS A N 1
ATOM 612 C CA . CYS A 1 87 ? -6.125 -5.270 6.838 1.00 69.94 87 CYS A CA 1
ATOM 613 C C . CYS A 1 87 ? -6.113 -6.505 7.765 1.00 69.94 87 CYS A C 1
ATOM 615 O O . CYS A 1 87 ? -5.323 -7.419 7.472 1.00 69.94 87 CYS A O 1
#

Organism: Metarhizium guizhouense (strain ARSEF 977) (NCBI:txid1276136)

Foldseek 3Di:
DDDDDDDDDPPPDDPDDDDDDDCPDPPVPPPVLPDPQDDKDWDADPPQQQAKQNPDDPVVLCVVLVVVVAPDWDIDRGTIIGHNDDD

Mean predicted aligned error: 16.88 Å

Sequence (87 aa):
MKTTLVLGLFTGSILAATTGEGVKPATKDSSALSSVPQNPINIAASGSPDAWCGGFSAYECSVLCGNYGYLCYYCSASYCNCVNSGC

pLDDT: mean 70.51, std 18.83, range [41.59, 92.31]

Radius of gyration: 24.09 Å; Cα contacts (8 Å, |Δi|>4): 114; chains: 1; bounding box: 56×49×50 Å

Nearest PDB structures (foldseek):
  1npi-assembly1_A  TM=6.332E-01  e=2.662E+00  Tityus serrulatus
  1i6f-assembly1_A  TM=6.634E-01  e=3.261E+00  Centruroides sculpturatus